Protein AF-A0A1V5S9H4-F1 (afdb_monomer_lite)

Radius of gyration: 19.39 Å; chains: 1; bounding box: 36×58×49 Å

Secondary structure (DSSP, 8-state):
--------PPP-TTHHHHHHHHHHHH---TT--HHHHHHHHHHHHHHHHHHHHHHHHHHHHHHHT-TT--HHHHHSSHHHHHHHHHHHHHHHHHHHHHHHHHT--HHHHHHHHHHHHHHHTHHHHTT---------

Structure (mmCIF, N/CA/C/O backbone):
data_AF-A0A1V5S9H4-F1
#
_entry.id   AF-A0A1V5S9H4-F1
#
loop_
_atom_site.group_PDB
_atom_site.id
_atom_site.type_symbol
_atom_site.label_atom_id
_atom_site.label_alt_id
_atom_site.label_comp_id
_atom_site.label_asym_id
_atom_site.label_entity_id
_atom_site.label_seq_id
_atom_site.pdbx_PDB_ins_code
_atom_site.Cartn_x
_atom_site.Cartn_y
_atom_site.Cartn_z
_atom_site.occupancy
_atom_site.B_iso_or_equiv
_atom_site.auth_seq_id
_atom_site.auth_comp_id
_atom_site.auth_asym_id
_atom_site.auth_atom_id
_atom_site.pdbx_PDB_model_num
ATOM 1 N N . MET A 1 1 ? 13.032 -42.951 -3.384 1.00 40.00 1 MET A N 1
ATOM 2 C CA . MET A 1 1 ? 11.924 -42.096 -3.861 1.00 40.00 1 MET A CA 1
ATOM 3 C C . MET A 1 1 ? 11.423 -41.297 -2.660 1.00 40.00 1 MET A C 1
ATOM 5 O O . MET A 1 1 ? 10.788 -41.876 -1.791 1.00 40.00 1 MET A O 1
ATOM 9 N N . ARG A 1 2 ? 11.857 -40.038 -2.498 1.00 36.34 2 ARG A N 1
ATOM 10 C CA . ARG A 1 2 ? 11.474 -39.199 -1.347 1.00 36.34 2 ARG A CA 1
ATOM 11 C C . ARG A 1 2 ? 10.072 -38.647 -1.595 1.00 36.34 2 ARG A C 1
ATOM 13 O O . ARG A 1 2 ? 9.866 -37.930 -2.566 1.00 36.34 2 ARG A O 1
ATOM 20 N N . VAL A 1 3 ? 9.135 -39.003 -0.723 1.00 38.59 3 VAL A N 1
ATOM 21 C CA . VAL A 1 3 ? 7.816 -38.373 -0.635 1.00 38.59 3 VAL A CA 1
ATOM 22 C C . VAL A 1 3 ? 8.044 -36.949 -0.135 1.00 38.59 3 VAL A C 1
ATOM 24 O O . VAL A 1 3 ? 8.457 -36.753 1.007 1.00 38.59 3 VAL A O 1
ATOM 27 N N . LEU A 1 4 ? 7.847 -35.962 -1.010 1.00 40.62 4 LEU A N 1
ATOM 28 C CA . LEU A 1 4 ? 7.779 -34.560 -0.615 1.00 40.62 4 LEU A CA 1
ATOM 29 C C . LEU A 1 4 ? 6.447 -34.386 0.124 1.00 40.62 4 LEU A C 1
ATOM 31 O O . LEU A 1 4 ? 5.392 -34.255 -0.492 1.00 40.62 4 LEU A O 1
ATOM 35 N N . ILE A 1 5 ? 6.481 -34.473 1.452 1.00 44.19 5 ILE A N 1
ATOM 36 C CA . ILE A 1 5 ? 5.369 -34.023 2.284 1.00 44.19 5 ILE A CA 1
ATOM 37 C C . ILE A 1 5 ? 5.325 -32.508 2.093 1.00 44.19 5 ILE A C 1
ATOM 39 O O . ILE A 1 5 ? 6.181 -31.792 2.611 1.00 44.19 5 ILE A O 1
ATOM 43 N N . LEU A 1 6 ? 4.365 -32.030 1.297 1.00 42.72 6 LEU A N 1
ATOM 44 C CA . LEU A 1 6 ? 3.938 -30.637 1.322 1.00 42.72 6 LEU A CA 1
ATOM 45 C C . LEU A 1 6 ? 3.449 -30.374 2.746 1.00 42.72 6 LEU A C 1
ATOM 47 O O . LEU A 1 6 ? 2.313 -30.690 3.091 1.00 42.72 6 LEU A O 1
ATOM 51 N N . MET A 1 7 ? 4.342 -29.869 3.597 1.00 40.19 7 MET A N 1
ATOM 52 C CA . MET A 1 7 ? 3.944 -29.258 4.851 1.00 40.19 7 MET A CA 1
ATOM 53 C C . MET A 1 7 ? 3.048 -28.087 4.471 1.00 40.19 7 MET A C 1
ATOM 55 O O . MET A 1 7 ? 3.525 -27.052 4.015 1.00 40.19 7 MET A O 1
ATOM 59 N N . THR A 1 8 ? 1.740 -28.276 4.604 1.00 50.38 8 THR A N 1
ATOM 60 C CA . THR A 1 8 ? 0.795 -27.174 4.685 1.00 50.38 8 THR A CA 1
ATOM 61 C C . THR A 1 8 ? 1.166 -26.422 5.954 1.00 50.38 8 THR A C 1
ATOM 63 O O . THR A 1 8 ? 0.733 -26.790 7.047 1.00 50.38 8 THR A O 1
ATOM 66 N N . THR A 1 9 ? 2.045 -25.428 5.842 1.00 47.91 9 THR A N 1
ATOM 67 C CA . THR A 1 9 ? 2.174 -24.412 6.878 1.00 47.91 9 THR A CA 1
ATOM 68 C C . THR A 1 9 ? 0.760 -23.890 7.118 1.00 47.91 9 THR A C 1
ATOM 70 O O . THR A 1 9 ? 0.129 -23.425 6.164 1.00 47.91 9 THR A O 1
ATOM 73 N N . PRO A 1 10 ? 0.197 -24.032 8.330 1.00 43.72 10 PRO A N 1
ATOM 74 C CA . PRO A 1 10 ? -1.078 -23.401 8.612 1.00 43.72 10 PRO A CA 1
ATOM 75 C C . PRO A 1 10 ? -0.892 -21.907 8.343 1.00 43.72 10 PRO A C 1
ATOM 77 O O . PRO A 1 10 ? 0.070 -21.307 8.832 1.00 43.72 10 PRO A O 1
ATOM 80 N N . LEU A 1 11 ? -1.754 -21.335 7.494 1.00 47.53 11 LEU A N 1
ATOM 81 C CA . LEU A 1 11 ? -1.770 -19.899 7.237 1.00 47.53 11 LEU A CA 1
ATOM 82 C C . LEU A 1 11 ? -1.760 -19.190 8.594 1.00 47.53 11 LEU A C 1
ATOM 84 O O . LEU A 1 11 ? -2.575 -19.502 9.461 1.00 47.53 11 LEU A O 1
ATOM 88 N N . ASN A 1 12 ? -0.825 -18.263 8.787 1.00 54.81 12 ASN A N 1
ATOM 89 C CA . ASN A 1 12 ? -0.806 -17.393 9.954 1.00 54.81 12 ASN A CA 1
ATOM 90 C C . ASN A 1 12 ? -2.077 -16.533 9.901 1.00 54.81 12 ASN A C 1
ATOM 92 O O . ASN A 1 12 ? -2.104 -15.519 9.206 1.00 54.81 12 ASN A O 1
ATOM 96 N N . THR A 1 13 ? -3.132 -16.963 10.596 1.00 59.47 13 THR A N 1
ATOM 97 C CA . THR A 1 13 ? -4.487 -16.375 10.599 1.00 59.47 13 THR A CA 1
ATOM 98 C C . THR A 1 13 ? -4.547 -14.933 11.116 1.00 59.47 13 THR A C 1
ATOM 100 O O . THR A 1 13 ? -5.626 -14.369 11.219 1.00 59.47 13 THR A O 1
ATOM 103 N N . ASP A 1 14 ? -3.400 -14.333 11.433 1.00 80.50 14 ASP A N 1
ATOM 104 C CA . ASP A 1 14 ? -3.250 -13.025 12.071 1.00 80.50 14 ASP A CA 1
ATOM 105 C C . ASP A 1 14 ? -2.120 -12.195 11.417 1.00 80.50 14 ASP A C 1
ATOM 107 O O . ASP A 1 14 ? -1.599 -11.255 12.007 1.00 80.50 14 ASP A O 1
ATOM 111 N N . LEU A 1 15 ? -1.662 -12.553 10.205 1.00 89.12 15 LEU A N 1
ATOM 112 C CA . LEU A 1 15 ? -0.571 -11.826 9.537 1.00 89.12 15 LEU A CA 1
ATOM 113 C C . LEU A 1 15 ? -0.935 -10.362 9.252 1.00 89.12 15 LEU A C 1
ATOM 115 O O . LEU A 1 15 ? -0.130 -9.475 9.521 1.00 89.12 15 LEU A O 1
ATOM 119 N N . LEU A 1 16 ? -2.125 -10.117 8.696 1.00 91.69 16 LEU A N 1
ATOM 120 C CA . LEU A 1 16 ? -2.549 -8.776 8.275 1.00 91.69 16 LEU A CA 1
ATOM 121 C C . LEU A 1 16 ? -2.732 -7.843 9.473 1.00 91.69 16 LEU A C 1
ATOM 123 O O . LEU A 1 16 ? -2.232 -6.723 9.458 1.00 91.69 16 LEU A O 1
ATOM 127 N N . SER A 1 17 ? -3.376 -8.334 10.526 1.00 90.81 17 SER A N 1
ATOM 128 C CA . SER A 1 17 ? -3.580 -7.642 11.797 1.00 90.81 17 SER A CA 1
ATOM 129 C C . SER A 1 17 ? -2.256 -7.379 12.525 1.00 90.81 17 SER A C 1
ATOM 131 O O . SER A 1 17 ? -2.006 -6.246 12.935 1.00 90.81 17 SER A O 1
ATOM 133 N N . LYS A 1 18 ? -1.342 -8.359 12.601 1.00 93.62 18 LYS A N 1
ATOM 134 C CA . LYS A 1 18 ? 0.020 -8.140 13.134 1.00 93.62 18 LYS A CA 1
ATOM 135 C C . LYS A 1 18 ? 0.804 -7.106 12.340 1.00 93.62 18 LYS A C 1
ATOM 137 O O . LYS A 1 18 ? 1.489 -6.277 12.931 1.00 93.62 18 LYS A O 1
ATOM 142 N N . TYR A 1 19 ? 0.724 -7.157 11.013 1.00 95.56 19 TYR A N 1
ATOM 143 C CA . TYR A 1 19 ? 1.412 -6.193 10.164 1.00 95.56 19 TYR A CA 1
ATOM 144 C C . TYR A 1 19 ? 0.821 -4.789 10.327 1.00 95.56 19 TYR A C 1
ATOM 146 O O . TYR A 1 19 ? 1.569 -3.826 10.465 1.00 95.56 19 TYR A O 1
ATOM 154 N N . GLN A 1 20 ? -0.506 -4.665 10.413 1.00 95.06 20 GLN A N 1
ATOM 155 C CA . GLN A 1 20 ? -1.157 -3.388 10.694 1.00 95.06 20 GLN A CA 1
ATOM 156 C C . GLN A 1 20 ? -0.754 -2.814 12.057 1.00 95.06 20 GLN A C 1
ATOM 158 O O . GLN A 1 20 ? -0.472 -1.617 12.143 1.00 95.06 20 GLN A O 1
ATOM 163 N N . GLN A 1 21 ? -0.663 -3.657 13.090 1.00 94.31 21 GLN A N 1
ATOM 164 C CA . GLN A 1 21 ? -0.152 -3.252 14.400 1.00 94.31 21 GLN A CA 1
ATOM 165 C C . GLN A 1 21 ? 1.303 -2.773 14.305 1.00 94.31 21 GLN A C 1
ATOM 167 O O . GLN A 1 21 ? 1.614 -1.685 14.775 1.00 94.31 21 GLN A O 1
ATOM 172 N N . PHE A 1 2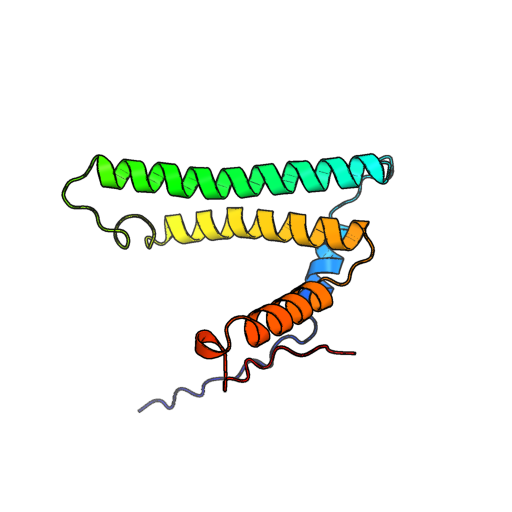2 ? 2.175 -3.523 13.623 1.00 95.56 22 PHE A N 1
ATOM 173 C CA . PHE A 1 22 ? 3.567 -3.127 13.386 1.00 95.56 22 PHE A CA 1
ATOM 174 C C . PHE A 1 22 ? 3.680 -1.756 12.696 1.00 95.56 22 PHE A C 1
ATOM 176 O O . PHE A 1 22 ? 4.466 -0.911 13.122 1.00 95.56 22 PHE A O 1
ATOM 183 N N . VAL A 1 23 ? 2.872 -1.504 11.659 1.00 95.69 23 VAL A N 1
ATOM 184 C CA . VAL A 1 23 ? 2.844 -0.210 10.954 1.00 95.69 23 VAL A CA 1
ATOM 185 C C . VAL A 1 23 ? 2.347 0.913 11.870 1.00 95.69 23 VAL A C 1
ATOM 187 O O . VAL A 1 23 ? 2.897 2.016 11.848 1.00 95.69 23 VAL A O 1
ATOM 190 N N . ALA A 1 24 ? 1.325 0.647 12.688 1.00 92.62 24 ALA A N 1
ATOM 191 C CA . ALA A 1 24 ? 0.810 1.615 13.653 1.00 92.62 24 ALA A CA 1
ATOM 192 C C . ALA A 1 24 ? 1.856 1.977 14.722 1.00 92.62 24 ALA A C 1
ATOM 194 O O . ALA A 1 24 ? 2.005 3.155 15.045 1.00 92.62 24 ALA A O 1
ATOM 195 N N . ASP A 1 25 ? 2.609 0.991 15.212 1.00 91.56 25 ASP A N 1
ATOM 196 C CA . ASP A 1 25 ? 3.657 1.176 16.222 1.00 91.56 25 ASP A CA 1
ATOM 197 C C . ASP A 1 25 ? 4.876 1.928 15.662 1.00 91.56 25 ASP A C 1
ATOM 199 O O . ASP A 1 25 ? 5.464 2.773 16.340 1.00 91.56 25 ASP A O 1
ATOM 203 N N . GLY A 1 26 ? 5.254 1.641 14.411 1.00 86.31 26 GLY A N 1
ATOM 204 C CA . GLY A 1 26 ? 6.400 2.267 13.746 1.00 86.31 26 GLY A CA 1
ATOM 205 C C . GLY A 1 26 ? 6.208 3.761 13.470 1.00 86.31 26 GLY A C 1
ATOM 206 O O . GLY A 1 26 ? 7.173 4.528 13.496 1.00 86.31 26 GLY A O 1
ATOM 207 N N . TYR A 1 27 ? 4.968 4.209 13.257 1.00 80.31 27 TYR A N 1
ATOM 208 C CA . TYR A 1 27 ? 4.669 5.621 13.040 1.00 80.31 27 TYR A CA 1
ATOM 209 C C . TYR A 1 27 ? 4.489 6.373 14.367 1.00 80.31 27 TYR A C 1
ATOM 211 O O . TYR A 1 27 ? 3.380 6.618 14.847 1.00 80.31 27 TYR A O 1
ATOM 219 N N . SER A 1 28 ? 5.603 6.801 14.959 1.00 68.38 28 SER A N 1
ATOM 220 C CA . SER A 1 28 ? 5.622 7.530 16.231 1.00 68.38 28 SER A CA 1
ATOM 221 C C . SER A 1 28 ? 6.028 8.995 16.044 1.00 68.38 28 SER A C 1
ATOM 223 O O . SER A 1 28 ? 7.129 9.416 16.383 1.00 68.38 28 SER A O 1
ATOM 225 N N . ASN A 1 29 ? 5.109 9.818 15.532 1.00 78.06 29 ASN A N 1
ATOM 226 C CA . ASN A 1 29 ? 5.225 11.270 15.681 1.00 78.06 29 ASN A CA 1
ATOM 227 C C . ASN A 1 29 ? 4.111 11.809 16.597 1.00 78.06 29 ASN A C 1
ATOM 229 O O . ASN A 1 29 ? 2.996 12.059 16.121 1.00 78.06 29 ASN A O 1
ATOM 233 N N . PRO A 1 30 ? 4.381 11.979 17.907 1.00 75.19 30 PRO A N 1
ATOM 234 C CA . PRO A 1 30 ? 3.374 12.413 18.871 1.00 75.19 30 PRO A CA 1
ATOM 235 C C . PRO A 1 30 ? 2.936 13.871 18.675 1.00 75.19 30 PRO A C 1
ATOM 237 O O . PRO A 1 30 ? 1.877 14.242 19.171 1.00 75.19 30 PRO A O 1
ATOM 240 N N . SER A 1 31 ? 3.706 14.693 17.950 1.00 85.56 31 SER A N 1
ATOM 241 C CA . SER A 1 31 ? 3.347 16.088 17.665 1.00 85.56 31 SER A CA 1
ATOM 242 C C . SER A 1 31 ? 2.600 16.279 16.340 1.00 85.56 31 SER A C 1
ATOM 244 O O . SER A 1 31 ? 2.089 17.369 16.088 1.00 85.56 31 SER A O 1
ATOM 246 N N . ALA A 1 32 ? 2.499 15.244 15.497 1.00 88.38 32 ALA A N 1
ATOM 247 C CA . ALA A 1 32 ? 1.771 15.328 14.233 1.00 88.38 32 ALA A CA 1
ATOM 248 C C . ALA A 1 32 ? 0.252 15.307 14.460 1.00 88.38 32 ALA A C 1
ATOM 250 O O . ALA A 1 32 ? -0.280 14.378 15.077 1.00 88.38 32 ALA A O 1
ATOM 251 N N . THR A 1 33 ? -0.458 16.291 13.901 1.00 93.81 33 THR A N 1
ATOM 252 C CA . THR A 1 33 ? -1.929 16.283 13.866 1.00 93.81 33 THR A CA 1
ATOM 253 C C . THR A 1 33 ? -2.437 15.197 12.920 1.00 93.81 33 THR A C 1
ATOM 255 O O . THR A 1 33 ? -1.714 14.753 12.027 1.00 93.81 33 THR A O 1
ATOM 258 N N . THR A 1 34 ? -3.692 14.773 13.070 1.00 91.62 34 THR A N 1
ATOM 259 C CA . THR A 1 34 ? -4.303 13.770 12.182 1.00 91.62 34 THR A CA 1
ATOM 260 C C . THR A 1 34 ? -4.240 14.189 10.711 1.00 91.62 34 THR A C 1
ATOM 262 O O . THR A 1 34 ? -3.924 13.367 9.856 1.00 91.62 34 THR A O 1
ATOM 265 N N . GLU A 1 35 ? -4.455 15.470 10.406 1.00 95.12 35 GLU A N 1
ATOM 266 C CA . GLU A 1 35 ? -4.364 16.021 9.050 1.00 95.12 35 GLU A CA 1
ATOM 267 C C . GLU A 1 35 ? -2.950 15.886 8.478 1.00 95.12 35 GLU A C 1
ATOM 269 O O . GLU A 1 35 ? -2.789 15.481 7.328 1.00 95.12 35 GLU A O 1
ATOM 274 N N . MET A 1 36 ? -1.918 16.163 9.284 1.00 94.56 36 MET A N 1
ATOM 275 C CA . MET A 1 36 ? -0.525 15.977 8.868 1.00 94.56 36 MET A CA 1
ATOM 276 C C . MET A 1 36 ? -0.216 14.506 8.593 1.00 94.56 36 MET A C 1
ATOM 278 O O . MET A 1 36 ? 0.445 14.198 7.605 1.00 94.56 36 MET A O 1
ATOM 282 N N . LYS A 1 37 ? -0.712 13.589 9.434 1.00 93.81 37 LYS A N 1
ATOM 283 C CA . LYS A 1 37 ? -0.536 12.142 9.230 1.00 93.81 37 LYS A CA 1
ATOM 284 C C . LYS A 1 37 ? -1.192 11.683 7.931 1.00 93.81 37 LYS A C 1
ATOM 286 O O . L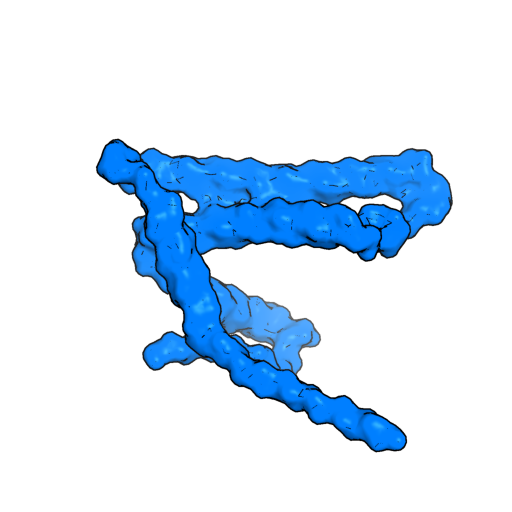YS A 1 37 ? -0.549 11.004 7.138 1.00 93.81 37 LYS A O 1
ATOM 291 N N . LEU A 1 38 ? -2.431 12.108 7.680 1.00 95.75 38 LEU A N 1
ATOM 292 C CA . LEU A 1 38 ? -3.154 11.805 6.443 1.00 95.75 38 LEU A CA 1
ATOM 293 C C . LEU A 1 38 ? -2.435 12.357 5.210 1.00 95.75 38 LEU A C 1
ATOM 295 O O . LEU A 1 38 ? -2.288 11.642 4.223 1.00 95.75 38 LEU A O 1
ATOM 299 N N . MET A 1 39 ? -1.957 13.603 5.272 1.00 96.38 39 MET A N 1
ATOM 300 C CA . MET A 1 39 ? -1.206 14.214 4.177 1.00 96.38 39 MET A CA 1
ATOM 301 C C . MET A 1 39 ? 0.097 13.457 3.902 1.00 96.38 39 MET A C 1
ATOM 303 O O . MET A 1 39 ? 0.367 13.116 2.754 1.00 96.38 39 MET A O 1
ATOM 307 N N . ASN A 1 40 ? 0.867 13.137 4.945 1.00 94.12 40 ASN A N 1
ATOM 308 C CA . ASN A 1 40 ? 2.099 12.358 4.821 1.00 94.12 40 ASN A CA 1
ATOM 309 C C . ASN A 1 40 ? 1.835 10.974 4.223 1.00 94.12 40 ASN A C 1
ATOM 311 O O . ASN A 1 40 ? 2.563 10.541 3.337 1.00 94.12 40 ASN A O 1
ATOM 315 N N . ALA A 1 41 ? 0.782 10.295 4.675 1.00 95.50 41 ALA A N 1
ATOM 316 C CA . ALA A 1 41 ? 0.444 8.968 4.192 1.00 95.50 41 ALA A CA 1
ATOM 317 C C . ALA A 1 41 ? -0.041 8.982 2.730 1.00 95.50 41 ALA A C 1
ATOM 319 O O . ALA A 1 41 ? 0.339 8.115 1.950 1.00 95.50 41 ALA A O 1
ATOM 320 N N . ALA A 1 42 ? -0.831 9.986 2.333 1.00 97.31 42 ALA A N 1
ATOM 321 C CA . ALA A 1 42 ? -1.304 10.136 0.957 1.00 97.31 42 ALA A CA 1
ATOM 322 C C . ALA A 1 42 ? -0.174 10.500 -0.022 1.00 97.31 42 ALA A C 1
ATOM 324 O O . ALA A 1 42 ? -0.101 9.935 -1.113 1.00 97.31 42 ALA A O 1
ATOM 325 N N . LEU A 1 43 ? 0.707 11.431 0.363 1.00 97.88 43 LEU A N 1
ATOM 326 C CA . LEU A 1 43 ? 1.853 11.822 -0.461 1.00 97.88 43 LEU A CA 1
ATOM 327 C C . LEU A 1 43 ? 2.892 10.705 -0.545 1.00 97.88 43 LEU A C 1
ATOM 329 O O . LEU A 1 43 ? 3.393 10.444 -1.634 1.00 97.88 43 LEU A O 1
ATOM 333 N N . GLY A 1 44 ? 3.164 10.023 0.569 1.00 97.56 44 GLY A N 1
ATOM 334 C CA . GLY A 1 44 ? 4.048 8.862 0.600 1.00 97.56 44 GLY A CA 1
ATOM 335 C C . GLY A 1 44 ? 3.543 7.741 -0.301 1.00 97.56 44 GLY A C 1
ATOM 336 O O . GLY A 1 44 ? 4.261 7.325 -1.199 1.00 97.56 44 GLY A O 1
ATOM 337 N N . LEU A 1 45 ? 2.259 7.370 -0.196 1.00 98.25 45 LEU A N 1
ATOM 338 C CA . LEU A 1 45 ? 1.642 6.390 -1.101 1.00 98.25 45 LEU A CA 1
ATOM 339 C C . LEU A 1 45 ? 1.856 6.738 -2.583 1.00 98.25 45 LEU A C 1
ATOM 341 O O . LEU A 1 45 ? 2.130 5.861 -3.400 1.00 98.25 45 LEU A O 1
ATOM 345 N N . MET A 1 46 ? 1.699 8.015 -2.940 1.00 98.31 46 MET A N 1
ATOM 346 C CA . MET A 1 46 ? 1.917 8.480 -4.309 1.00 98.31 46 MET A CA 1
ATOM 347 C C . MET A 1 46 ? 3.392 8.415 -4.717 1.00 98.31 46 MET A C 1
ATOM 349 O O . MET A 1 46 ? 3.675 8.073 -5.865 1.00 98.31 46 MET A O 1
ATOM 353 N N . GLY A 1 47 ? 4.303 8.739 -3.797 1.00 98.38 47 GLY A N 1
ATOM 354 C CA . GLY A 1 47 ? 5.748 8.626 -3.983 1.00 98.38 47 GLY A CA 1
ATOM 355 C C . GLY A 1 47 ? 6.154 7.200 -4.331 1.00 98.38 47 GLY A C 1
ATOM 356 O O . GLY A 1 47 ? 6.664 6.978 -5.428 1.00 98.38 47 GLY A O 1
ATOM 357 N N . GLU A 1 48 ? 5.793 6.236 -3.481 1.00 98.38 48 GLU A N 1
ATOM 358 C CA . GLU A 1 48 ? 6.168 4.826 -3.676 1.00 98.38 48 GLU A CA 1
ATOM 359 C C . GLU A 1 48 ? 5.513 4.221 -4.924 1.00 98.38 48 GLU A C 1
ATOM 361 O O . GLU A 1 48 ? 6.130 3.490 -5.697 1.00 98.38 48 GLU A O 1
ATOM 366 N N . ALA A 1 49 ? 4.262 4.591 -5.221 1.00 98.12 49 ALA A N 1
ATOM 367 C CA . ALA A 1 49 ? 3.635 4.195 -6.482 1.00 98.12 49 ALA A CA 1
ATOM 368 C C . ALA A 1 49 ? 4.379 4.774 -7.705 1.00 98.12 49 ALA A C 1
ATOM 370 O O . ALA A 1 49 ? 4.445 4.136 -8.763 1.00 98.12 49 ALA A O 1
ATOM 371 N N . GLY A 1 50 ? 4.936 5.979 -7.569 1.00 98.00 50 GLY A N 1
ATOM 372 C CA . GLY A 1 50 ? 5.800 6.612 -8.559 1.00 98.00 50 GLY A CA 1
ATOM 373 C C . GLY A 1 50 ? 7.128 5.877 -8.733 1.00 98.00 50 GLY A C 1
ATOM 374 O O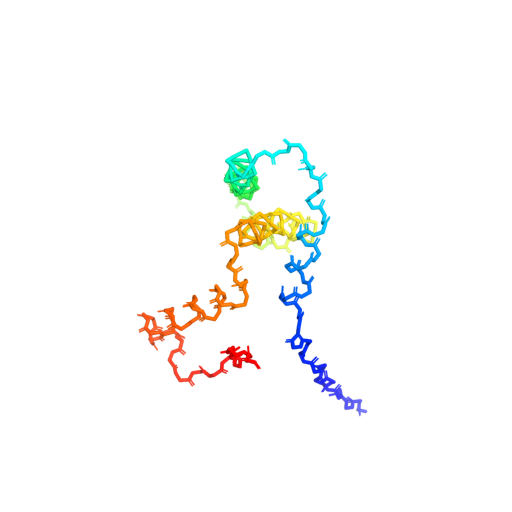 . GLY A 1 50 ? 7.552 5.683 -9.871 1.00 98.00 50 GLY A O 1
ATOM 375 N N . GLU A 1 51 ? 7.739 5.409 -7.646 1.00 97.69 51 GLU A N 1
ATOM 376 C CA . GLU A 1 51 ? 8.969 4.604 -7.660 1.00 97.69 51 GLU A CA 1
ATOM 377 C C . GLU A 1 51 ? 8.756 3.291 -8.429 1.00 97.69 51 GLU A C 1
ATOM 379 O O . GLU A 1 51 ? 9.495 2.991 -9.376 1.00 97.69 51 GLU A O 1
ATOM 384 N N . VAL A 1 52 ? 7.658 2.577 -8.144 1.00 96.38 52 VAL A N 1
ATOM 385 C CA . VAL A 1 52 ? 7.240 1.386 -8.907 1.00 96.38 52 VAL A CA 1
ATOM 386 C C . VAL A 1 52 ? 7.091 1.710 -10.400 1.00 96.38 52 VAL A C 1
ATOM 388 O O . VAL A 1 52 ? 7.597 0.978 -11.260 1.00 96.38 52 VAL A O 1
ATOM 391 N N . ALA A 1 53 ? 6.420 2.815 -10.741 1.00 96.06 53 ALA A N 1
ATOM 392 C CA . ALA 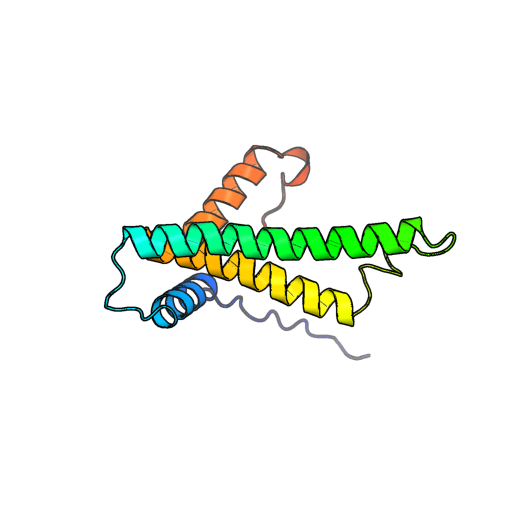A 1 53 ? 6.247 3.236 -12.131 1.00 96.06 53 ALA A CA 1
ATOM 393 C C . ALA A 1 53 ? 7.589 3.573 -12.806 1.00 96.06 53 ALA A C 1
ATOM 395 O O . ALA A 1 53 ? 7.809 3.236 -13.975 1.00 96.06 53 ALA A O 1
ATOM 396 N N . ASP A 1 54 ? 8.509 4.195 -12.075 1.00 95.19 54 ASP A N 1
ATOM 397 C CA . ASP A 1 54 ? 9.836 4.555 -12.555 1.00 95.19 54 ASP A CA 1
ATOM 398 C C . ASP A 1 54 ? 10.720 3.334 -12.807 1.00 95.19 54 ASP A C 1
ATOM 400 O O . ASP A 1 54 ? 11.454 3.315 -13.805 1.00 95.19 54 ASP A O 1
ATOM 404 N N . LEU A 1 55 ? 10.621 2.295 -11.972 1.00 91.38 55 LEU A N 1
ATOM 405 C CA . LEU A 1 55 ? 11.254 1.004 -12.237 1.00 91.38 55 LEU A CA 1
ATOM 406 C C . LEU A 1 55 ? 10.751 0.413 -13.552 1.00 91.38 55 LEU A C 1
ATOM 408 O O . LEU A 1 55 ? 11.563 0.101 -14.424 1.00 91.38 55 LEU A O 1
ATOM 412 N N . ILE A 1 56 ? 9.432 0.333 -13.749 1.00 90.56 56 ILE A N 1
ATOM 413 C CA . ILE A 1 56 ? 8.841 -0.186 -14.993 1.00 90.56 56 ILE A CA 1
ATOM 414 C C . ILE A 1 56 ? 9.330 0.629 -16.196 1.00 90.56 56 ILE A C 1
ATOM 416 O O . ILE A 1 56 ? 9.829 0.062 -17.170 1.00 90.56 56 ILE A O 1
ATOM 420 N N . LYS A 1 57 ? 9.263 1.963 -16.119 1.00 89.69 57 LYS A N 1
ATOM 421 C CA . LYS A 1 57 ? 9.695 2.877 -17.187 1.00 89.69 57 LYS A CA 1
ATOM 422 C C . LYS A 1 57 ? 11.155 2.653 -17.582 1.00 89.69 57 LYS A C 1
ATOM 424 O O . LYS A 1 57 ? 11.457 2.547 -18.771 1.00 89.69 57 LYS A O 1
ATOM 429 N N . LYS A 1 58 ? 12.064 2.560 -16.604 1.00 87.12 58 LYS A N 1
ATOM 430 C CA . LYS A 1 58 ? 13.496 2.306 -16.853 1.00 87.12 58 LYS A CA 1
ATOM 431 C C . LYS A 1 58 ? 13.703 0.986 -17.599 1.00 87.12 58 LYS A C 1
ATOM 433 O O . LYS A 1 58 ? 14.541 0.920 -18.493 1.00 87.12 58 LYS A O 1
ATOM 438 N N . LYS A 1 59 ? 12.926 -0.048 -17.269 1.00 84.62 59 LYS A N 1
ATOM 439 C CA . LYS A 1 59 ? 13.040 -1.381 -17.879 1.00 84.62 59 LYS A CA 1
ATOM 440 C C . LYS A 1 59 ? 12.479 -1.425 -19.290 1.00 84.62 59 LYS A C 1
ATOM 442 O O . LYS A 1 59 ? 13.152 -1.925 -20.185 1.00 84.62 59 LYS A O 1
ATOM 447 N N . LEU A 1 60 ? 11.316 -0.819 -19.507 1.00 85.00 60 LEU A N 1
ATOM 448 C CA . LEU A 1 60 ? 10.749 -0.684 -20.847 1.00 85.00 60 LEU A CA 1
ATOM 449 C C . LEU A 1 60 ? 11.675 0.110 -21.775 1.00 85.00 60 LEU A C 1
ATOM 451 O O . LEU A 1 60 ? 11.826 -0.261 -22.933 1.00 85.00 60 LEU A O 1
ATOM 455 N N . LYS A 1 61 ? 12.353 1.147 -21.264 1.00 84.81 61 LYS A N 1
ATOM 456 C CA . LYS A 1 61 ? 13.353 1.887 -22.042 1.00 84.81 61 LYS A CA 1
ATOM 457 C C . LYS A 1 61 ? 14.540 1.006 -22.454 1.00 84.81 61 LYS A C 1
ATOM 459 O O . LYS A 1 61 ? 14.907 1.003 -23.619 1.00 84.81 61 LYS A O 1
ATOM 464 N N . ILE A 1 62 ? 15.095 0.214 -21.531 1.00 83.38 62 ILE A N 1
ATOM 465 C CA . ILE A 1 62 ? 16.192 -0.725 -21.840 1.00 83.38 62 ILE A CA 1
ATOM 466 C C . ILE A 1 62 ? 15.785 -1.715 -22.941 1.00 83.38 62 ILE A C 1
ATOM 468 O O . ILE A 1 62 ? 16.586 -2.000 -23.828 1.00 83.38 62 ILE A O 1
ATOM 472 N N . MET A 1 63 ? 14.545 -2.214 -22.900 1.00 81.38 63 MET A N 1
ATOM 473 C CA . MET A 1 63 ? 14.015 -3.096 -23.941 1.00 81.38 63 MET A CA 1
ATOM 474 C C . MET A 1 63 ? 13.860 -2.387 -25.290 1.00 81.38 63 MET A C 1
ATOM 476 O O . MET A 1 63 ? 14.170 -2.974 -26.316 1.00 81.38 63 MET A O 1
ATOM 480 N N . GLN A 1 64 ? 13.396 -1.134 -25.309 1.00 82.12 64 GLN A N 1
ATOM 481 C CA . GLN A 1 64 ? 13.299 -0.353 -26.549 1.00 82.12 64 GLN A CA 1
ATOM 482 C C . GLN A 1 64 ? 14.671 -0.102 -27.182 1.00 82.12 64 GLN A C 1
ATOM 484 O O . GLN A 1 64 ? 14.795 -0.150 -28.402 1.00 82.12 64 GLN A O 1
ATOM 489 N N . ASP A 1 65 ? 15.690 0.122 -26.354 1.00 83.06 65 ASP A N 1
ATOM 490 C CA . ASP A 1 65 ? 17.061 0.377 -26.798 1.00 83.06 65 ASP A CA 1
ATOM 491 C C . ASP A 1 65 ? 17.818 -0.922 -27.175 1.00 83.06 65 ASP A C 1
ATOM 493 O O . ASP A 1 65 ? 18.965 -0.856 -27.617 1.00 83.06 65 ASP A O 1
ATOM 497 N N . SER A 1 66 ? 17.203 -2.107 -27.013 1.00 79.00 66 SER A N 1
ATOM 498 C CA . SER A 1 66 ? 17.839 -3.415 -27.241 1.00 79.00 66 SER A CA 1
ATOM 499 C C . SER A 1 66 ? 16.984 -4.341 -28.116 1.00 79.00 66 SER A C 1
ATOM 501 O O . SER A 1 66 ? 15.968 -4.862 -27.671 1.00 79.00 66 SER A O 1
ATOM 503 N N . GLU A 1 67 ? 17.447 -4.670 -29.326 1.00 73.12 67 GLU A N 1
ATOM 504 C CA . GLU A 1 67 ? 16.704 -5.516 -30.288 1.00 73.12 67 GLU A CA 1
ATOM 505 C C . GLU A 1 67 ? 16.480 -6.981 -29.848 1.00 73.12 67 GLU A C 1
ATOM 507 O O . GLU A 1 67 ? 15.758 -7.726 -30.515 1.00 73.12 67 GLU A O 1
ATOM 512 N N . HIS A 1 68 ? 17.096 -7.431 -28.750 1.00 75.19 68 HIS A N 1
ATOM 513 C CA . HIS A 1 68 ? 17.111 -8.846 -28.348 1.00 75.19 68 HIS A CA 1
ATOM 514 C C . HIS A 1 68 ? 16.668 -9.113 -26.905 1.00 75.19 68 HIS A C 1
ATOM 516 O O . HIS A 1 68 ? 16.725 -10.261 -26.471 1.00 75.19 68 HIS A O 1
ATOM 522 N N . LEU A 1 69 ? 16.253 -8.093 -26.148 1.00 76.50 69 LEU A N 1
ATOM 523 C CA . LEU A 1 69 ? 15.826 -8.290 -24.760 1.00 76.50 69 LEU A CA 1
ATOM 524 C C . LEU A 1 69 ? 14.324 -8.561 -24.668 1.00 76.50 69 LEU A C 1
ATOM 526 O O . LEU A 1 69 ? 13.502 -7.797 -25.173 1.00 76.50 69 LEU A O 1
ATOM 530 N N . THR A 1 70 ? 13.966 -9.630 -23.962 1.00 75.31 70 THR A N 1
ATOM 531 C CA . THR A 1 70 ? 12.578 -9.950 -23.611 1.00 75.31 70 THR A CA 1
ATOM 532 C C . THR A 1 70 ? 12.179 -9.362 -22.252 1.00 75.31 70 THR A C 1
ATOM 534 O O . THR A 1 70 ? 13.004 -8.835 -21.495 1.00 75.31 70 THR A O 1
ATOM 537 N N . ILE A 1 71 ? 10.886 -9.460 -21.920 1.00 72.56 71 ILE A N 1
ATOM 538 C CA . ILE A 1 71 ? 10.382 -9.131 -20.580 1.00 72.56 71 ILE A CA 1
ATOM 539 C C . ILE A 1 71 ? 11.053 -10.019 -19.531 1.00 72.56 71 ILE A C 1
ATOM 541 O O . ILE A 1 71 ? 11.502 -9.496 -18.510 1.00 72.56 71 ILE A O 1
ATOM 545 N N . GLU A 1 72 ? 11.185 -11.325 -19.781 1.00 74.19 72 GLU A N 1
ATOM 546 C CA . GLU A 1 72 ? 11.884 -12.236 -18.875 1.00 74.19 72 GLU A CA 1
ATOM 547 C C . GLU A 1 72 ? 13.342 -11.813 -18.636 1.00 74.19 72 GLU A C 1
ATOM 549 O O . GLU A 1 72 ? 13.794 -11.782 -17.489 1.00 74.19 72 GLU A O 1
ATOM 554 N N . ASP A 1 73 ? 14.055 -11.384 -19.683 1.00 72.00 73 ASP A N 1
ATOM 555 C CA . ASP A 1 73 ? 15.463 -10.966 -19.581 1.00 72.00 73 ASP A CA 1
ATOM 556 C C . ASP A 1 73 ? 15.672 -9.691 -18.752 1.00 72.00 73 ASP A C 1
ATOM 558 O O . ASP A 1 73 ? 16.792 -9.415 -18.294 1.00 72.00 73 ASP A O 1
ATOM 562 N N . THR A 1 74 ? 14.608 -8.903 -18.579 1.00 69.31 74 THR A N 1
ATOM 563 C CA . THR A 1 74 ? 14.686 -7.533 -18.064 1.00 69.31 74 THR A CA 1
ATOM 564 C C . THR A 1 74 ? 13.968 -7.365 -16.724 1.00 69.31 74 THR A C 1
ATOM 566 O O . THR A 1 74 ? 14.527 -6.754 -15.814 1.00 69.31 74 THR A O 1
ATOM 569 N N . LEU A 1 75 ? 12.757 -7.911 -16.578 1.00 67.88 75 LEU A N 1
ATOM 570 C CA . LEU A 1 75 ? 11.903 -7.771 -15.391 1.00 67.88 75 LEU A CA 1
ATOM 571 C C . LEU A 1 75 ? 11.968 -8.976 -14.444 1.00 67.88 75 LEU A C 1
ATOM 573 O O . LEU A 1 75 ? 11.723 -8.815 -13.254 1.00 67.88 75 LEU A O 1
ATOM 577 N N . VAL A 1 76 ? 12.312 -10.167 -14.942 1.00 66.38 76 VAL A N 1
ATOM 578 C CA . VAL A 1 76 ? 12.247 -11.420 -14.158 1.00 66.38 76 VAL A CA 1
ATOM 579 C C . VAL A 1 76 ? 13.613 -11.812 -13.566 1.00 66.38 76 VAL A C 1
ATOM 581 O O . VAL A 1 76 ? 13.749 -12.832 -12.895 1.00 66.38 76 VAL A O 1
ATOM 584 N N . LYS A 1 77 ? 14.648 -10.978 -13.738 1.00 74.38 77 LYS A N 1
ATOM 585 C CA . LYS A 1 77 ? 15.938 -11.172 -13.056 1.00 74.38 77 LYS A CA 1
ATOM 586 C C . LYS A 1 77 ? 15.809 -10.936 -11.548 1.00 74.38 77 LYS A C 1
ATOM 588 O O . LYS A 1 77 ? 15.145 -9.998 -11.122 1.00 74.38 77 LYS A O 1
ATOM 593 N N . TRP A 1 78 ? 16.512 -11.749 -10.762 1.00 60.91 78 TRP A N 1
ATOM 594 C CA . TRP A 1 78 ? 16.400 -11.815 -9.298 1.00 60.91 78 TRP A CA 1
ATOM 595 C C . TRP A 1 78 ? 16.620 -10.456 -8.614 1.00 60.91 78 TRP A C 1
ATOM 597 O O . TRP A 1 78 ? 15.769 -10.018 -7.853 1.00 60.91 78 TRP A O 1
ATOM 607 N N . GLU A 1 79 ? 17.674 -9.726 -8.991 1.00 66.75 79 GLU A N 1
ATOM 608 C CA . GLU A 1 79 ? 17.955 -8.372 -8.472 1.00 66.75 79 GLU A CA 1
ATOM 609 C C . GLU A 1 79 ? 16.810 -7.374 -8.753 1.00 66.75 79 GLU A C 1
ATOM 611 O O . GLU A 1 79 ? 16.592 -6.418 -8.017 1.00 66.75 79 GLU A O 1
ATOM 616 N N . GLN A 1 80 ? 16.046 -7.585 -9.829 1.00 71.81 80 GLN A N 1
ATOM 617 C CA . GLN A 1 80 ? 14.895 -6.739 -10.153 1.00 71.81 80 GLN A CA 1
ATOM 618 C C . GLN A 1 80 ? 13.663 -7.139 -9.354 1.00 71.81 80 GLN A C 1
ATOM 620 O O . GLN A 1 80 ? 12.903 -6.267 -8.948 1.00 71.81 80 GLN A O 1
ATOM 625 N N . GLN A 1 81 ? 13.481 -8.434 -9.098 1.00 80.81 81 GLN A N 1
ATOM 626 C CA . GLN A 1 81 ? 12.403 -8.917 -8.243 1.00 80.81 81 GLN A CA 1
ATOM 627 C C . GLN A 1 81 ? 12.544 -8.391 -6.815 1.00 80.81 81 GLN A C 1
ATOM 629 O O . GLN A 1 81 ? 11.538 -7.984 -6.243 1.00 80.81 81 GLN A O 1
ATOM 634 N N . GLU A 1 82 ? 13.762 -8.345 -6.270 1.00 88.00 82 GLU A N 1
ATOM 635 C CA . GLU A 1 82 ? 14.030 -7.772 -4.943 1.00 88.00 82 GLU A CA 1
ATOM 636 C C . GLU A 1 82 ? 13.599 -6.307 -4.889 1.00 88.00 82 GLU A C 1
ATOM 638 O O . GLU A 1 82 ? 12.749 -5.944 -4.083 1.00 88.00 82 GLU A O 1
ATOM 643 N N . ARG A 1 83 ? 14.060 -5.499 -5.844 1.00 90.06 83 ARG A N 1
ATOM 644 C CA . ARG A 1 83 ? 13.738 -4.073 -5.883 1.00 90.06 83 ARG A CA 1
ATOM 645 C C . ARG A 1 83 ? 12.257 -3.789 -6.130 1.00 90.06 83 ARG A C 1
ATOM 647 O O . ARG A 1 83 ? 11.685 -2.919 -5.496 1.00 90.06 83 ARG A O 1
ATOM 654 N N . PHE A 1 84 ? 11.595 -4.545 -7.008 1.00 92.12 84 PHE A N 1
ATOM 655 C CA . PHE A 1 84 ? 10.137 -4.450 -7.141 1.00 92.12 84 PHE A CA 1
ATOM 656 C C . PHE A 1 84 ? 9.414 -4.852 -5.852 1.00 92.12 84 PHE A C 1
ATOM 658 O O . PHE A 1 84 ? 8.389 -4.260 -5.530 1.00 92.12 84 PHE A O 1
ATOM 665 N N . THR A 1 85 ? 9.920 -5.854 -5.131 1.00 94.12 85 THR A N 1
ATOM 666 C CA . THR A 1 85 ? 9.333 -6.303 -3.862 1.00 94.12 85 THR A CA 1
ATOM 667 C C . THR A 1 85 ? 9.460 -5.232 -2.784 1.00 94.12 85 THR A C 1
ATOM 669 O O . THR A 1 85 ? 8.507 -5.045 -2.035 1.00 94.12 85 THR A O 1
ATOM 672 N N . GLU A 1 86 ? 10.587 -4.521 -2.735 1.00 95.75 86 GLU A N 1
ATOM 673 C CA . GLU A 1 86 ? 10.809 -3.379 -1.839 1.00 95.75 86 GLU A CA 1
ATOM 674 C C . GLU A 1 86 ? 9.797 -2.260 -2.118 1.00 95.75 86 GLU A C 1
ATOM 676 O O . GLU A 1 86 ? 8.947 -2.003 -1.269 1.00 95.75 86 GLU A O 1
ATOM 681 N N . GLU A 1 87 ? 9.765 -1.711 -3.338 1.00 97.38 87 GLU A N 1
ATOM 682 C CA . GLU A 1 87 ? 8.877 -0.577 -3.661 1.00 97.38 87 GLU A CA 1
ATOM 683 C C . GLU A 1 87 ? 7.383 -0.936 -3.537 1.00 97.38 87 GLU A C 1
ATOM 685 O O . GLU A 1 87 ? 6.555 -0.151 -3.073 1.00 97.38 87 GLU A O 1
ATOM 690 N N . ILE A 1 88 ? 6.991 -2.154 -3.941 1.00 97.62 88 ILE A N 1
ATOM 691 C CA . ILE A 1 88 ? 5.612 -2.634 -3.740 1.00 97.62 88 ILE A CA 1
ATOM 692 C C . ILE A 1 88 ? 5.329 -2.811 -2.244 1.00 97.62 88 ILE A C 1
ATOM 694 O O . ILE A 1 88 ? 4.211 -2.546 -1.795 1.00 97.62 88 ILE A O 1
ATOM 698 N N . GLY A 1 89 ? 6.320 -3.257 -1.474 1.00 97.88 89 GLY A N 1
ATOM 699 C CA . GLY A 1 89 ? 6.255 -3.330 -0.021 1.00 97.88 89 GLY A CA 1
ATOM 700 C C . GLY A 1 89 ? 5.970 -1.965 0.597 1.00 97.88 89 GLY A C 1
ATOM 701 O O . GLY A 1 89 ? 5.064 -1.863 1.424 1.00 97.88 89 GLY A O 1
ATOM 702 N N . ASP A 1 90 ? 6.643 -0.918 0.131 1.00 98.19 90 ASP A N 1
ATOM 703 C CA . ASP A 1 90 ? 6.458 0.450 0.618 1.00 98.19 90 ASP A CA 1
ATOM 704 C C . ASP A 1 90 ? 5.083 1.023 0.223 1.00 98.19 90 ASP A C 1
ATOM 706 O O . ASP A 1 90 ? 4.386 1.624 1.050 1.00 98.19 90 ASP A O 1
ATOM 710 N N . VAL A 1 91 ? 4.581 0.708 -0.979 1.00 98.50 91 VAL A N 1
ATOM 711 C CA . VAL A 1 91 ? 3.182 0.992 -1.364 1.00 98.50 91 VAL A CA 1
ATOM 712 C C . VAL A 1 91 ? 2.191 0.336 -0.396 1.00 98.50 91 VAL A C 1
ATOM 714 O O . VAL A 1 91 ? 1.218 0.967 0.037 1.00 98.50 91 VAL A O 1
ATOM 717 N N . ILE A 1 92 ? 2.414 -0.934 -0.046 1.00 98.06 92 ILE A N 1
ATOM 718 C CA . ILE A 1 92 ? 1.562 -1.656 0.906 1.00 98.06 92 ILE A CA 1
ATOM 719 C C . ILE A 1 92 ? 1.678 -1.045 2.303 1.00 98.06 92 ILE A C 1
ATOM 721 O O . ILE A 1 92 ? 0.647 -0.853 2.952 1.00 98.06 92 ILE A O 1
ATOM 725 N N . TRP A 1 93 ? 2.880 -0.670 2.742 1.00 97.88 93 TRP A N 1
ATOM 726 C CA . TRP A 1 93 ? 3.102 0.001 4.021 1.00 97.88 93 TRP A CA 1
ATOM 727 C C . TRP A 1 93 ? 2.246 1.265 4.134 1.00 97.88 93 TRP A C 1
ATOM 729 O O . TRP A 1 93 ? 1.498 1.412 5.101 1.00 97.88 93 TRP A O 1
ATOM 739 N N . TYR A 1 94 ? 2.249 2.131 3.114 1.00 98.06 94 TYR A N 1
ATOM 740 C CA . TYR A 1 94 ? 1.433 3.349 3.120 1.00 98.06 94 TYR A CA 1
ATOM 741 C C . TYR A 1 94 ? -0.075 3.078 3.046 1.00 98.06 94 TYR A C 1
ATOM 743 O O . TYR A 1 94 ? -0.853 3.777 3.704 1.00 98.06 94 TYR A O 1
ATOM 751 N N . CYS A 1 95 ? -0.514 2.046 2.315 1.00 98.12 95 CYS A N 1
ATOM 752 C CA . CYS A 1 95 ? -1.917 1.615 2.336 1.00 98.12 95 CYS A CA 1
ATOM 753 C C . CYS A 1 95 ? -2.357 1.205 3.748 1.00 98.12 95 CYS A C 1
ATOM 755 O O . CYS A 1 95 ? -3.417 1.621 4.221 1.00 98.12 95 CYS A O 1
ATOM 757 N N . VAL A 1 96 ? -1.537 0.408 4.434 1.00 97.31 96 VAL A N 1
ATOM 758 C CA . VAL A 1 96 ? -1.805 -0.055 5.801 1.00 97.31 96 VAL A CA 1
ATOM 759 C C . VAL A 1 96 ? -1.728 1.104 6.792 1.00 97.31 96 VAL A C 1
ATOM 761 O O . VAL A 1 96 ? -2.575 1.213 7.676 1.00 97.31 96 VAL A O 1
ATOM 764 N N . HIS A 1 97 ? -0.782 2.024 6.611 1.00 96.31 97 HIS A N 1
ATOM 765 C CA . HIS A 1 97 ? -0.646 3.207 7.450 1.00 96.31 97 HIS A CA 1
ATOM 766 C C . HIS A 1 97 ? -1.888 4.107 7.372 1.00 96.31 97 HIS A C 1
ATOM 768 O O . HIS A 1 97 ? -2.409 4.529 8.407 1.00 96.31 97 HIS A O 1
ATOM 774 N N . LEU A 1 98 ? -2.430 4.325 6.167 1.00 96.81 98 LEU A N 1
ATOM 775 C CA . LEU A 1 98 ? -3.714 5.009 5.977 1.00 96.81 98 LEU A CA 1
ATOM 776 C C . LEU A 1 98 ? -4.856 4.293 6.704 1.00 96.81 98 LEU A C 1
ATOM 778 O O . LEU A 1 98 ? -5.660 4.954 7.362 1.00 96.81 98 LEU A O 1
ATOM 782 N N . CYS A 1 99 ? -4.916 2.961 6.623 1.00 96.50 99 CYS A N 1
ATOM 783 C CA . CYS A 1 99 ? -5.923 2.177 7.340 1.00 96.50 99 CYS A CA 1
ATOM 784 C C . CYS A 1 99 ? -5.829 2.410 8.855 1.00 96.50 99 CYS A C 1
ATOM 786 O O . CYS A 1 99 ? -6.839 2.708 9.491 1.00 96.50 99 CYS A O 1
ATOM 788 N N . SER A 1 100 ? -4.618 2.380 9.418 1.00 94.69 100 SER A N 1
ATOM 789 C CA . SER A 1 100 ? -4.376 2.637 10.842 1.00 94.69 100 SER A CA 1
ATOM 790 C C . SER A 1 100 ? -4.764 4.054 11.277 1.00 94.69 100 SER A C 1
ATOM 792 O O . SER A 1 100 ? -5.344 4.215 12.348 1.00 94.69 100 SER A O 1
ATOM 794 N N . ILE A 1 101 ? -4.510 5.084 10.459 1.00 94.81 101 ILE A N 1
ATOM 795 C CA . ILE A 1 101 ? -4.933 6.464 10.768 1.00 94.81 101 ILE A CA 1
ATOM 796 C C . ILE A 1 101 ? -6.465 6.595 10.743 1.00 94.81 101 ILE A C 1
ATOM 798 O O . ILE A 1 101 ? -7.039 7.304 11.568 1.00 94.81 101 ILE A O 1
ATOM 802 N N . LEU A 1 102 ? -7.126 5.922 9.797 1.00 95.81 102 LEU A N 1
ATOM 803 C CA . LEU A 1 102 ? -8.574 6.004 9.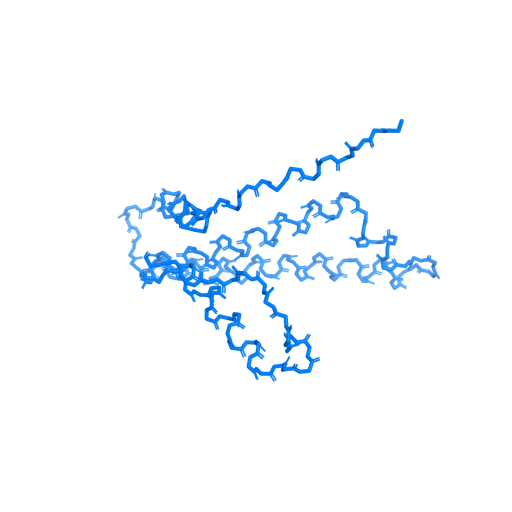584 1.00 95.81 102 LEU A CA 1
ATOM 804 C C . LEU A 1 102 ? -9.389 5.045 10.469 1.00 95.81 102 LEU A C 1
ATOM 806 O O . LEU A 1 102 ? -10.618 5.076 10.412 1.00 95.81 102 LEU A O 1
ATOM 810 N N . GLY A 1 103 ? -8.736 4.192 11.264 1.00 94.75 103 GLY A N 1
ATOM 811 C CA . GLY A 1 103 ? -9.410 3.162 12.061 1.00 94.75 103 GLY A CA 1
ATOM 812 C C . GLY A 1 103 ? -10.073 2.075 11.207 1.00 94.75 103 GLY A C 1
ATOM 813 O O . GLY A 1 103 ? -11.089 1.510 11.604 1.00 94.75 103 GLY A O 1
ATOM 814 N N . ILE A 1 104 ? -9.533 1.817 10.016 1.00 95.81 104 ILE A N 1
ATOM 815 C CA . ILE A 1 104 ? -10.002 0.780 9.096 1.00 95.81 104 ILE A CA 1
ATOM 816 C C . ILE A 1 104 ? -9.184 -0.486 9.343 1.00 95.81 104 ILE A C 1
ATOM 818 O O . ILE A 1 104 ? -7.957 -0.430 9.366 1.00 95.81 104 ILE A O 1
ATOM 822 N N . ASP A 1 105 ? -9.845 -1.631 9.483 1.00 93.88 105 ASP A N 1
ATOM 823 C CA . ASP A 1 105 ? -9.170 -2.929 9.529 1.00 93.88 105 ASP A CA 1
ATOM 824 C C . ASP A 1 105 ? -8.632 -3.294 8.133 1.00 93.88 105 ASP A C 1
ATOM 826 O O . ASP A 1 105 ? -9.376 -3.351 7.148 1.00 93.88 105 ASP A O 1
ATOM 830 N N . PHE A 1 106 ? -7.325 -3.536 8.026 1.00 94.12 106 PHE A N 1
ATOM 831 C CA . PHE A 1 106 ? -6.690 -3.893 6.762 1.00 94.12 106 PHE A CA 1
ATOM 832 C C . PHE A 1 106 ? -7.173 -5.248 6.225 1.00 94.12 106 PHE A C 1
ATOM 834 O O . PHE A 1 106 ? -7.295 -5.419 5.008 1.00 94.12 106 PHE A O 1
ATOM 841 N N . GLN A 1 107 ? -7.525 -6.198 7.096 1.00 92.62 107 GLN A N 1
ATOM 842 C CA . GLN A 1 107 ? -8.126 -7.460 6.671 1.00 92.62 107 GLN A CA 1
ATOM 843 C C . GLN A 1 107 ? -9.468 -7.222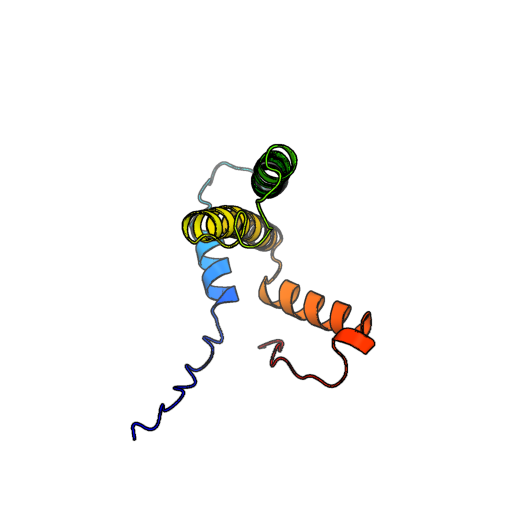 5.968 1.00 92.62 107 GLN A C 1
ATOM 845 O O . GLN A 1 107 ? -9.731 -7.826 4.924 1.00 92.62 107 GLN A O 1
ATOM 850 N N . ASP A 1 108 ? -10.282 -6.297 6.476 1.00 93.38 108 ASP A N 1
ATOM 851 C CA . ASP A 1 108 ? -11.555 -5.931 5.854 1.00 93.38 108 ASP A CA 1
ATOM 852 C C . ASP A 1 108 ? -11.367 -5.304 4.467 1.00 93.38 108 ASP A C 1
ATOM 854 O O . ASP A 1 108 ? -12.163 -5.564 3.559 1.00 93.38 108 ASP A O 1
ATOM 858 N N . VAL A 1 109 ? -10.295 -4.531 4.260 1.00 95.25 109 VAL A N 1
ATOM 859 C CA . VAL A 1 109 ? -9.946 -3.974 2.942 1.00 95.25 109 VAL A CA 1
ATOM 860 C C . VAL A 1 109 ? -9.658 -5.091 1.938 1.00 95.25 109 VAL A C 1
ATOM 862 O O . VAL A 1 109 ? -10.185 -5.067 0.821 1.00 95.25 109 VAL A O 1
ATOM 865 N N . ILE A 1 110 ? -8.857 -6.088 2.329 1.00 94.56 110 ILE A N 1
ATOM 866 C CA . ILE A 1 110 ? -8.499 -7.225 1.470 1.00 94.56 110 ILE A CA 1
ATOM 867 C C . ILE A 1 110 ? -9.725 -8.092 1.165 1.00 94.56 110 ILE A C 1
ATOM 869 O O . ILE A 1 110 ? -10.000 -8.372 -0.006 1.00 94.56 110 ILE A O 1
ATOM 873 N N . VAL A 1 111 ? -10.501 -8.467 2.188 1.00 92.56 111 VAL A N 1
ATOM 874 C CA . VAL A 1 111 ? -11.718 -9.281 2.028 1.00 92.56 111 VAL A CA 1
ATOM 875 C C . VAL A 1 111 ? -12.741 -8.554 1.152 1.00 92.56 111 VAL A C 1
ATOM 877 O O . VAL A 1 111 ? -13.244 -9.126 0.184 1.00 92.56 111 VAL A O 1
ATOM 880 N N . GLY A 1 112 ? -12.996 -7.269 1.410 1.00 93.19 112 GLY A N 1
ATOM 881 C CA . GLY A 1 112 ? -13.921 -6.472 0.606 1.00 93.19 112 GLY A CA 1
ATOM 882 C C . GLY A 1 112 ? -13.464 -6.312 -0.848 1.00 93.19 112 GLY A C 1
ATOM 883 O O . GLY A 1 112 ? -14.283 -6.340 -1.773 1.00 93.19 112 GLY A O 1
ATOM 884 N N . ASN A 1 113 ? -12.153 -6.185 -1.092 1.00 94.94 113 ASN A N 1
ATOM 885 C CA . ASN A 1 113 ? -11.608 -6.163 -2.449 1.00 94.94 113 ASN A CA 1
ATOM 886 C C . ASN A 1 113 ? -11.828 -7.502 -3.169 1.00 94.94 113 ASN A C 1
ATOM 888 O O . ASN A 1 113 ? -12.320 -7.505 -4.302 1.00 94.94 113 ASN A O 1
ATOM 892 N N . TYR A 1 114 ? -11.538 -8.614 -2.491 1.00 92.81 114 TYR A N 1
ATOM 893 C CA . TYR A 1 114 ? -11.747 -9.968 -2.997 1.00 92.81 114 TYR A CA 1
ATOM 894 C C . TYR A 1 114 ? -13.211 -10.226 -3.378 1.00 92.81 114 TYR A C 1
ATOM 896 O O . TYR A 1 114 ? -13.487 -10.639 -4.508 1.00 92.81 114 TYR A O 1
ATOM 904 N N . GLU A 1 115 ? -14.163 -9.927 -2.491 1.00 91.81 115 GLU A N 1
ATOM 905 C CA . GLU A 1 115 ? -15.597 -10.113 -2.749 1.00 91.81 115 GLU A CA 1
ATOM 906 C C . GLU A 1 115 ? -16.068 -9.277 -3.949 1.00 91.81 115 GLU A C 1
ATOM 908 O O . GLU A 1 115 ? -16.757 -9.772 -4.852 1.00 91.81 115 GLU A O 1
ATOM 913 N N . LYS A 1 116 ? -15.643 -8.006 -4.003 1.00 93.88 116 LYS A N 1
ATOM 914 C CA . LYS A 1 116 ? -15.946 -7.079 -5.102 1.00 93.88 116 LYS A CA 1
ATOM 915 C C . LYS A 1 116 ? -15.434 -7.607 -6.445 1.00 93.88 116 LYS A C 1
ATOM 917 O O . LYS A 1 116 ? -16.184 -7.594 -7.425 1.00 93.88 116 LYS A O 1
ATOM 922 N N . LEU A 1 117 ? -14.176 -8.049 -6.516 1.00 94.69 117 LEU A N 1
ATOM 923 C CA . LEU A 1 117 ? -13.572 -8.556 -7.753 1.00 94.69 117 LEU A CA 1
ATOM 924 C C . LEU A 1 117 ? -14.173 -9.899 -8.175 1.00 94.69 117 LEU A C 1
ATOM 926 O O . LEU A 1 117 ? -14.515 -10.057 -9.348 1.00 94.69 117 LEU A O 1
ATOM 930 N N . SER A 1 118 ? -14.398 -10.811 -7.227 1.00 92.12 118 SER A N 1
ATOM 931 C CA . SER A 1 118 ? -15.030 -12.113 -7.475 1.00 92.12 118 SER A CA 1
ATOM 932 C C . SER A 1 118 ? -16.435 -11.963 -8.060 1.00 92.12 118 SER A C 1
ATOM 934 O O . SER A 1 118 ? -16.816 -12.672 -8.994 1.00 92.12 118 SER A O 1
ATOM 936 N N . LYS A 1 119 ? -17.201 -10.978 -7.573 1.00 91.69 119 LYS A N 1
ATOM 937 C CA . LYS A 1 119 ? -18.522 -10.644 -8.119 1.00 91.69 119 LYS A CA 1
ATOM 938 C C . LYS A 1 119 ? -18.445 -9.991 -9.502 1.00 91.69 119 LYS A C 1
ATOM 940 O O . LYS A 1 119 ? -19.301 -10.278 -10.340 1.00 91.69 119 LYS A O 1
ATOM 945 N N . ARG A 1 120 ? -17.475 -9.097 -9.732 1.00 95.38 120 ARG A N 1
ATOM 946 C CA . ARG A 1 120 ? -17.345 -8.321 -10.980 1.00 95.38 120 ARG A CA 1
ATOM 947 C C . ARG A 1 120 ? -16.813 -9.156 -12.143 1.00 95.38 120 ARG A C 1
ATOM 949 O O . ARG A 1 120 ? -17.305 -9.010 -13.256 1.00 95.38 120 ARG A O 1
ATOM 956 N N . TYR A 1 121 ? -15.850 -10.033 -11.886 1.00 94.69 121 TYR A N 1
ATOM 957 C CA . TYR A 1 121 ? -15.157 -10.821 -12.905 1.00 94.69 121 TYR A CA 1
ATOM 958 C C . TYR A 1 121 ? -15.403 -12.317 -12.697 1.00 94.69 121 TYR A C 1
ATOM 960 O O . TYR A 1 121 ? -14.475 -13.111 -12.549 1.00 94.69 121 TYR A O 1
ATOM 968 N N . LYS A 1 122 ? -16.680 -12.719 -12.685 1.00 92.50 122 LYS A N 1
ATOM 969 C CA . LYS A 1 122 ? -17.085 -14.124 -12.490 1.00 92.50 122 LYS A CA 1
ATOM 970 C C . LYS A 1 122 ? -16.485 -15.078 -13.523 1.00 92.50 122 LYS A C 1
ATOM 972 O O . LYS A 1 122 ? -16.277 -16.240 -13.221 1.00 92.50 122 LYS A O 1
ATOM 977 N N . ASN A 1 123 ? -16.203 -14.613 -14.732 1.00 93.56 123 ASN A N 1
ATOM 978 C CA . ASN A 1 123 ? -15.533 -15.410 -15.758 1.00 93.56 123 ASN A CA 1
ATOM 979 C C . ASN A 1 123 ? -14.051 -15.683 -15.441 1.00 93.56 123 ASN A C 1
ATOM 981 O O . ASN A 1 123 ? -13.498 -16.649 -15.952 1.00 93.56 123 ASN A O 1
ATOM 985 N N . VAL A 1 124 ? -13.414 -14.842 -14.618 1.00 91.19 124 VAL A N 1
ATOM 986 C CA . VAL A 1 124 ? -12.006 -14.981 -14.208 1.00 91.19 124 VAL A CA 1
ATOM 987 C C . VAL A 1 124 ? -11.895 -15.738 -12.880 1.00 91.19 124 VAL A C 1
ATOM 989 O O . VAL A 1 124 ? -11.082 -16.655 -12.753 1.00 91.19 124 VAL A O 1
ATOM 992 N N . TYR A 1 125 ? -12.728 -15.370 -11.902 1.00 90.19 125 TYR A N 1
ATOM 993 C CA . TYR A 1 125 ? -12.650 -15.868 -10.521 1.00 90.19 125 TYR A CA 1
ATOM 994 C C . TYR A 1 125 ? -13.764 -16.853 -10.138 1.00 90.19 125 TYR A C 1
ATOM 996 O O . TYR A 1 125 ? -13.701 -17.468 -9.078 1.00 90.19 125 TYR A O 1
ATOM 1004 N N . GLY A 1 126 ? -14.810 -16.999 -10.954 1.00 83.06 126 GLY A N 1
ATOM 1005 C CA . GLY A 1 126 ? -15.974 -17.816 -10.615 1.00 83.06 126 GLY A CA 1
ATOM 1006 C C . GLY A 1 126 ? -15.632 -19.295 -10.447 1.00 83.06 126 GLY A C 1
ATOM 1007 O O . GLY A 1 126 ? -14.854 -19.860 -11.212 1.00 83.06 126 GLY A O 1
ATOM 1008 N N . GLY A 1 127 ? -16.239 -19.919 -9.435 1.00 76.69 127 GLY A N 1
ATOM 1009 C CA . GLY A 1 127 ? -16.081 -21.347 -9.145 1.00 76.69 127 GLY A CA 1
ATOM 1010 C C . GLY A 1 127 ? -14.804 -21.721 -8.389 1.00 76.69 127 GLY A C 1
ATOM 1011 O O . GLY A 1 127 ? -14.572 -22.907 -8.178 1.00 76.69 127 GLY A O 1
ATOM 1012 N N . LYS A 1 128 ? -13.989 -20.744 -7.972 1.00 82.69 128 LYS A N 1
ATOM 1013 C CA . LYS A 1 128 ? -12.788 -20.966 -7.160 1.00 82.69 128 LYS A CA 1
ATOM 1014 C C . LYS A 1 128 ? -12.993 -20.390 -5.764 1.00 82.69 128 LYS A C 1
ATOM 1016 O O . LYS A 1 128 ? -13.375 -19.232 -5.626 1.00 82.69 128 LYS A O 1
ATOM 1021 N N . ASP A 1 129 ? -12.725 -21.204 -4.752 1.00 83.94 129 ASP A N 1
ATOM 1022 C CA . ASP A 1 129 ? -12.572 -20.738 -3.379 1.00 83.94 129 ASP A CA 1
ATOM 1023 C C . ASP A 1 129 ? -11.083 -20.518 -3.109 1.00 83.94 129 ASP A C 1
ATOM 1025 O O . ASP A 1 129 ? -10.272 -21.432 -3.259 1.00 83.94 129 ASP A O 1
ATOM 1029 N N . TYR A 1 130 ? -10.727 -19.284 -2.764 1.00 87.00 130 TYR A N 1
ATOM 1030 C CA . TYR A 1 130 ? -9.355 -18.890 -2.457 1.00 87.00 130 TYR A CA 1
ATOM 1031 C C . TYR A 1 130 ? -9.057 -18.922 -0.952 1.00 87.00 130 TYR A C 1
ATOM 1033 O O . TYR A 1 130 ? -7.957 -18.551 -0.549 1.00 87.00 130 TYR A O 1
ATOM 1041 N N . GLY A 1 131 ? -10.021 -19.322 -0.112 1.00 86.00 131 GLY A N 1
ATOM 1042 C CA . GLY A 1 131 ? -9.868 -19.335 1.344 1.00 86.00 131 GLY A CA 1
ATOM 1043 C C . GLY A 1 131 ? -9.743 -17.938 1.961 1.00 86.00 131 GLY A C 1
ATOM 1044 O O . GLY A 1 131 ? -9.298 -17.806 3.098 1.00 86.00 131 GLY A O 1
ATOM 1045 N N . ILE A 1 132 ? -10.111 -16.887 1.222 1.00 86.62 132 ILE A N 1
ATOM 1046 C CA . ILE A 1 132 ? -10.102 -15.505 1.710 1.00 86.62 132 ILE A CA 1
ATOM 1047 C C . ILE A 1 132 ? -11.413 -15.269 2.452 1.00 86.62 132 ILE A C 1
ATOM 1049 O O . ILE A 1 132 ? -12.469 -15.093 1.842 1.00 86.62 132 ILE A O 1
ATOM 1053 N N . THR A 1 133 ? -11.338 -15.282 3.779 1.00 78.88 133 THR A N 1
ATOM 1054 C CA . THR A 1 133 ? -12.501 -15.142 4.657 1.00 78.88 133 THR A CA 1
ATOM 1055 C C . THR A 1 133 ? -12.317 -14.019 5.663 1.00 78.88 133 THR A C 1
ATOM 1057 O O . THR A 1 133 ? -11.209 -13.739 6.122 1.00 78.88 133 THR A O 1
ATOM 1060 N N . ARG A 1 134 ? -13.432 -13.411 6.066 1.00 70.50 134 ARG A N 1
ATOM 1061 C CA . ARG A 1 134 ? -13.470 -12.510 7.216 1.00 70.50 134 ARG A CA 1
ATOM 1062 C C . ARG A 1 134 ? -13.340 -13.349 8.488 1.00 70.50 134 ARG A C 1
ATOM 1064 O O . ARG A 1 134 ? -14.244 -14.128 8.792 1.00 70.50 134 ARG A O 1
ATOM 1071 N N . HIS A 1 135 ? -12.226 -13.228 9.199 1.00 66.12 135 HIS A N 1
ATOM 1072 C CA . HIS A 1 135 ? -12.108 -13.784 10.543 1.00 66.12 135 HIS A CA 1
ATOM 1073 C C . HIS A 1 135 ? -12.749 -12.764 11.489 1.00 66.12 135 HIS A C 1
ATOM 1075 O O . HIS A 1 135 ? -12.414 -11.586 11.432 1.00 66.12 135 HIS A O 1
ATOM 1081 N N . ARG A 1 136 ? -13.764 -13.195 12.240 1.00 56.19 136 ARG A N 1
ATOM 1082 C CA . ARG A 1 136 ? -14.388 -12.394 13.299 1.00 56.19 136 ARG A CA 1
ATOM 1083 C C . ARG A 1 136 ? -13.811 -12.797 14.640 1.00 56.19 136 ARG A C 1
ATOM 1085 O O . ARG A 1 136 ? -13.519 -14.008 14.776 1.00 56.19 136 ARG A O 1
#

pLDDT: mean 84.51, std 15.89, range [36.34, 98.5]

Foldseek 3Di:
DDDPPPPPPPPPPCVQVVLLVVLLVVPDDPPDDLVNLLVCLVVQLVVLVVVLVVLVVVQVVVPVVDPDDDCCNGCVDPVNVVSNCVSVVSNVSSVSSNCSSVVHRVLCVVLVVVVVCCVVPCVVNNPDDPVSDDDD

Sequence (136 aa):
MRVLILMTTPLNTDLLSKYQQFVADGYSNPSATTEMKLMNAALGLMGEAGEVADLIKKKLKIMQDSEHLTIEDTLVKWEQQERFTEEIGDVIWYCVHLCSILGIDFQDVIVGNYEKLSKRYKNVYGGKDYGITRHR